Protein AF-A0A5C7LG08-F1 (afdb_monomer_lite)

Foldseek 3Di:
DADPVLVVCLVCCVVPHDPVSNVVSCLPAVLFRHKDWDQQDDPPPCSVVVLQVVCCVPFNDEQDPPVRRHTQKHWDPDQDPRITMIGGNDNVVSVVSCVVRPDDPPDDDPRVPD

Radius of gyration: 13.91 Å; chains: 1; bounding box: 32×34×35 Å

pLDDT: mean 89.03, std 9.94, range [46.66, 97.81]

Secondary structure (DSSP, 8-state):
---HHHHHHHHHHHHHS-HHHHHHHHHHHTT--EEEEEE---TTSSHHHHHHHHHHHHH-SPPBTTTTB--SEEE-S--BTTEEEEEESSHHHHHHHHHHSPPPTTS--GGG--

Structure (mmCIF, N/CA/C/O backbone):
data_AF-A0A5C7LG08-F1
#
_entry.id   AF-A0A5C7LG08-F1
#
loop_
_atom_site.group_PDB
_atom_site.id
_atom_site.type_symbol
_atom_site.label_atom_id
_atom_site.label_alt_id
_atom_site.label_comp_id
_atom_site.label_asym_id
_atom_site.label_entity_id
_atom_site.label_seq_id
_atom_site.pdbx_PDB_ins_code
_atom_site.Cartn_x
_atom_site.Cartn_y
_atom_site.Cartn_z
_atom_site.occupancy
_atom_site.B_iso_or_equiv
_atom_site.auth_seq_id
_atom_site.auth_comp_id
_atom_site.auth_asym_id
_atom_site.auth_atom_id
_atom_site.pdbx_PDB_model_num
ATOM 1 N N . MET A 1 1 ? 0.217 -1.715 14.915 1.00 76.75 1 MET A N 1
ATOM 2 C CA . MET A 1 1 ? 1.297 -2.461 14.223 1.00 76.75 1 MET A CA 1
ATOM 3 C C . MET A 1 1 ? 1.251 -2.079 12.748 1.00 76.75 1 MET A C 1
ATOM 5 O O . MET A 1 1 ? 0.164 -1.754 12.291 1.00 76.75 1 MET A O 1
ATOM 9 N N . ALA A 1 2 ? 2.394 -2.033 12.059 1.00 90.19 2 ALA A N 1
ATOM 10 C CA . ALA A 1 2 ? 2.532 -1.541 10.682 1.00 90.19 2 ALA A CA 1
ATOM 11 C C . ALA A 1 2 ? 3.562 -2.381 9.906 1.00 90.19 2 ALA A C 1
ATOM 13 O O . ALA A 1 2 ? 4.323 -3.136 10.519 1.00 90.19 2 ALA A O 1
ATOM 14 N N . SER A 1 3 ? 3.610 -2.219 8.585 1.00 94.62 3 SER A N 1
ATOM 15 C CA . SER A 1 3 ? 4.637 -2.829 7.725 1.00 94.62 3 SER A CA 1
ATOM 16 C C . SER A 1 3 ? 6.024 -2.192 7.914 1.00 94.62 3 SER A C 1
ATOM 18 O O . SER A 1 3 ? 6.145 -1.047 8.359 1.00 94.62 3 SER A O 1
ATOM 20 N N . ASP A 1 4 ? 7.086 -2.901 7.522 1.00 94.31 4 ASP A N 1
ATOM 21 C CA . ASP A 1 4 ? 8.446 -2.342 7.525 1.00 94.31 4 ASP A CA 1
ATOM 22 C C . ASP A 1 4 ? 8.639 -1.246 6.475 1.00 94.31 4 ASP A C 1
ATOM 24 O O . ASP A 1 4 ? 9.350 -0.274 6.732 1.00 94.31 4 ASP A O 1
ATOM 28 N N . LEU A 1 5 ? 7.967 -1.344 5.320 1.00 93.75 5 LEU A N 1
ATOM 29 C CA . LEU A 1 5 ? 7.968 -0.274 4.322 1.00 93.75 5 LEU A CA 1
ATOM 30 C C . LEU A 1 5 ? 7.404 1.023 4.912 1.00 93.75 5 LEU A C 1
ATOM 32 O O . LEU A 1 5 ? 8.078 2.045 4.849 1.00 93.75 5 LEU A O 1
ATOM 36 N N . TYR A 1 6 ? 6.246 0.968 5.574 1.00 94.81 6 TYR A N 1
ATOM 37 C CA . TYR A 1 6 ? 5.674 2.133 6.254 1.00 94.81 6 TYR A CA 1
ATOM 38 C C . TYR A 1 6 ? 6.660 2.754 7.253 1.00 94.81 6 TYR A C 1
ATOM 40 O O . TYR A 1 6 ? 6.917 3.956 7.210 1.00 94.81 6 TYR A O 1
ATOM 48 N N . ARG A 1 7 ? 7.277 1.937 8.122 1.00 94.94 7 ARG A N 1
ATOM 49 C CA . ARG A 1 7 ? 8.248 2.431 9.117 1.00 94.94 7 ARG A CA 1
ATOM 50 C C . ARG A 1 7 ? 9.447 3.117 8.461 1.00 94.94 7 ARG A C 1
ATOM 52 O O . ARG A 1 7 ? 9.870 4.169 8.935 1.00 94.94 7 ARG A O 1
ATOM 59 N N . ARG A 1 8 ? 9.989 2.538 7.382 1.00 92.56 8 ARG A N 1
ATOM 60 C CA . ARG A 1 8 ? 11.099 3.120 6.610 1.00 92.56 8 ARG A CA 1
ATOM 61 C C . ARG A 1 8 ? 10.701 4.449 5.976 1.00 92.56 8 ARG A C 1
ATOM 63 O O . ARG A 1 8 ? 11.450 5.410 6.108 1.00 92.56 8 ARG A O 1
ATOM 70 N N . VAL A 1 9 ? 9.516 4.525 5.366 1.00 91.38 9 VAL A N 1
ATOM 71 C CA . VAL A 1 9 ? 8.998 5.752 4.739 1.00 91.38 9 VAL A CA 1
ATOM 72 C C . VAL A 1 9 ? 8.819 6.865 5.769 1.00 91.38 9 VAL A C 1
ATOM 74 O O . VAL A 1 9 ? 9.266 7.986 5.525 1.00 91.38 9 VAL A O 1
ATOM 77 N N . MET A 1 10 ? 8.224 6.578 6.931 1.00 94.31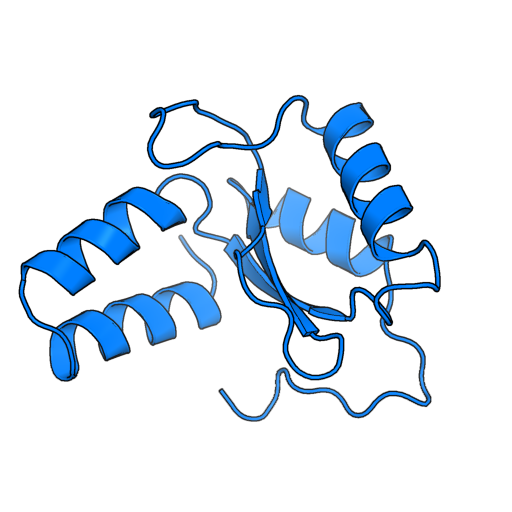 10 MET A N 1
ATOM 78 C CA . MET A 1 10 ? 8.053 7.588 7.983 1.00 94.31 10 MET A CA 1
ATOM 79 C C . MET A 1 10 ? 9.397 8.062 8.538 1.00 94.31 10 MET A C 1
ATOM 81 O O . MET A 1 10 ? 9.613 9.263 8.675 1.00 94.31 10 MET A O 1
ATOM 85 N N . ARG A 1 11 ? 10.333 7.136 8.786 1.00 93.69 11 ARG A N 1
ATOM 86 C CA . ARG A 1 11 ? 11.686 7.481 9.241 1.00 93.69 11 ARG A CA 1
ATOM 87 C C . ARG A 1 11 ? 12.422 8.350 8.222 1.00 93.69 11 ARG A C 1
ATOM 89 O O . ARG A 1 11 ? 12.957 9.386 8.592 1.00 93.69 11 ARG A O 1
ATOM 96 N N . TRP A 1 12 ? 12.406 7.964 6.948 1.00 91.38 12 TRP A N 1
ATOM 97 C CA . TRP A 1 12 ? 13.059 8.726 5.886 1.00 91.38 12 TRP A CA 1
ATOM 98 C C . TRP A 1 12 ? 12.483 10.142 5.764 1.00 91.38 12 TRP A C 1
ATOM 100 O O . TRP A 1 12 ? 13.247 11.096 5.656 1.00 91.38 12 TRP A O 1
ATOM 110 N N . ASN A 1 13 ? 11.156 10.306 5.855 1.00 91.25 13 ASN A N 1
ATOM 111 C CA . ASN A 1 13 ? 10.539 11.637 5.847 1.00 91.25 13 ASN A CA 1
ATOM 112 C C . ASN A 1 13 ? 10.935 12.468 7.076 1.00 91.25 13 ASN A C 1
ATOM 114 O O . ASN A 1 13 ? 11.212 13.651 6.917 1.00 91.25 13 ASN A O 1
ATOM 118 N N . ALA A 1 14 ? 11.029 11.859 8.261 1.00 90.50 14 ALA A N 1
ATOM 119 C CA . ALA A 1 14 ? 11.462 12.552 9.474 1.00 90.50 14 ALA A CA 1
ATOM 120 C C . ALA A 1 14 ? 12.946 12.968 9.443 1.00 90.50 14 ALA A C 1
ATOM 122 O O . ALA A 1 14 ? 13.315 13.972 10.043 1.00 90.50 14 ALA A O 1
ATOM 123 N N . GLU A 1 15 ? 13.802 12.198 8.764 1.00 92.12 15 GLU A N 1
ATOM 124 C CA . GLU A 1 15 ? 15.246 12.457 8.674 1.00 92.12 15 GLU A CA 1
ATOM 125 C C . GLU A 1 15 ? 15.626 13.398 7.519 1.00 92.12 15 GLU A C 1
ATOM 127 O O . GLU A 1 15 ? 16.579 14.165 7.646 1.00 92.12 15 GLU A O 1
ATOM 132 N N . GLN A 1 16 ? 14.927 13.311 6.381 1.00 86.19 16 GLN A N 1
ATOM 133 C CA . GLN A 1 16 ? 15.289 13.991 5.126 1.00 86.19 16 GLN A CA 1
ATOM 134 C C . GLN A 1 16 ? 14.282 15.067 4.694 1.00 86.19 16 GLN A C 1
ATOM 136 O O . GLN A 1 16 ? 14.569 15.867 3.801 1.00 86.19 16 GLN A O 1
ATOM 141 N N . GLY A 1 17 ? 13.075 15.054 5.260 1.00 80.94 17 GLY A N 1
ATOM 142 C CA . GLY A 1 17 ? 12.017 16.013 4.971 1.00 80.94 17 GLY A CA 1
ATOM 143 C C . GLY A 1 17 ? 11.987 17.177 5.957 1.00 80.94 17 GLY A C 1
ATOM 144 O O . GLY A 1 17 ? 12.661 17.185 6.982 1.00 80.94 17 GLY A O 1
ATOM 145 N N . ASP A 1 18 ? 11.167 18.171 5.635 1.00 85.81 18 ASP A N 1
ATOM 146 C CA . ASP A 1 18 ? 10.705 19.159 6.603 1.00 85.81 18 ASP A CA 1
ATOM 147 C C . ASP A 1 18 ? 9.491 18.617 7.387 1.00 85.81 18 ASP A C 1
ATOM 149 O O . ASP A 1 18 ? 8.953 17.531 7.123 1.00 85.81 18 ASP A O 1
ATOM 153 N N . GLU A 1 19 ? 9.055 19.379 8.391 1.00 89.19 19 GLU A N 1
ATOM 154 C CA . GLU A 1 19 ? 7.886 19.042 9.211 1.00 89.19 19 GLU A CA 1
ATOM 155 C C . GLU A 1 19 ? 6.615 18.877 8.357 1.00 89.19 19 GLU A C 1
ATOM 157 O O . GLU A 1 19 ? 5.769 18.022 8.644 1.00 89.19 19 GLU A O 1
ATOM 162 N N . GLU A 1 20 ? 6.502 19.639 7.266 1.00 89.31 20 GLU A N 1
ATOM 163 C CA . GLU A 1 20 ? 5.371 19.580 6.342 1.00 89.31 20 GLU A CA 1
ATOM 164 C C . GLU A 1 20 ? 5.322 18.240 5.595 1.00 89.31 20 GLU A C 1
ATOM 166 O O . GLU A 1 20 ? 4.270 17.597 5.563 1.00 89.31 20 GLU A O 1
ATOM 171 N N . ARG A 1 21 ? 6.452 17.758 5.067 1.00 86.38 21 ARG A N 1
ATOM 172 C CA . ARG A 1 21 ? 6.553 16.442 4.413 1.00 86.38 21 ARG A CA 1
ATOM 173 C C . ARG A 1 21 ? 6.270 15.294 5.365 1.00 86.38 21 ARG A C 1
ATOM 175 O O . ARG A 1 21 ? 5.537 14.377 5.000 1.00 86.38 21 ARG A O 1
ATOM 182 N N . THR A 1 22 ? 6.799 15.352 6.585 1.00 89.69 22 THR A N 1
ATOM 183 C CA . THR A 1 22 ? 6.535 14.326 7.606 1.00 89.69 22 THR A CA 1
ATOM 184 C C . THR A 1 22 ? 5.049 14.285 7.957 1.00 89.69 22 THR A C 1
ATOM 186 O O . THR A 1 22 ? 4.430 13.220 7.961 1.00 89.69 22 THR A O 1
ATOM 189 N N . THR A 1 23 ? 4.441 15.455 8.155 1.00 91.06 23 THR A N 1
ATOM 190 C CA . THR A 1 23 ? 3.001 15.583 8.406 1.00 91.06 23 THR A CA 1
ATOM 191 C C . THR A 1 23 ? 2.175 15.060 7.233 1.00 91.06 23 THR A C 1
ATOM 193 O O . THR A 1 23 ? 1.176 14.367 7.434 1.00 91.06 23 THR A O 1
ATOM 196 N N . LEU A 1 24 ? 2.577 15.369 6.000 1.00 88.88 24 LEU A N 1
ATOM 197 C CA . LEU A 1 24 ? 1.908 14.886 4.799 1.00 88.88 24 LEU A CA 1
ATOM 198 C C . LEU A 1 24 ? 1.999 13.360 4.682 1.00 88.88 24 LEU A C 1
ATOM 200 O O . LEU A 1 24 ? 0.991 12.724 4.389 1.00 88.88 24 LEU A O 1
ATOM 204 N N . ALA A 1 25 ? 3.166 12.769 4.947 1.00 90.00 25 ALA A N 1
ATOM 205 C CA . ALA A 1 25 ? 3.357 11.322 4.903 1.00 90.00 25 ALA A CA 1
ATOM 206 C C . ALA A 1 25 ? 2.424 10.599 5.887 1.00 90.00 25 ALA A C 1
ATOM 208 O O . ALA A 1 25 ? 1.749 9.648 5.489 1.00 90.00 25 ALA A O 1
ATOM 209 N N . HIS A 1 26 ? 2.311 11.105 7.119 1.00 92.06 26 HIS A N 1
ATOM 210 C CA . HIS A 1 26 ? 1.371 10.587 8.114 1.00 92.06 26 HIS A CA 1
ATOM 211 C C . HIS A 1 26 ? -0.089 10.735 7.670 1.00 92.06 26 HIS A C 1
ATOM 213 O O . HIS A 1 26 ? -0.856 9.775 7.685 1.00 92.06 26 HIS A O 1
ATOM 219 N N . ARG A 1 27 ? -0.479 11.914 7.172 1.00 89.31 27 ARG A N 1
ATOM 220 C CA . ARG A 1 27 ? -1.843 12.142 6.662 1.00 89.31 27 ARG A CA 1
ATOM 221 C C . ARG A 1 27 ? -2.220 11.203 5.521 1.00 89.31 27 ARG A C 1
ATOM 223 O O . ARG A 1 27 ? -3.378 10.811 5.422 1.00 89.31 27 ARG A O 1
ATOM 230 N N . VAL A 1 28 ? -1.261 10.866 4.663 1.00 89.44 28 VAL A N 1
ATOM 231 C CA . VAL A 1 28 ? -1.482 9.944 3.550 1.00 89.44 28 VAL A CA 1
ATOM 232 C C . VAL A 1 28 ? -1.567 8.504 4.052 1.00 89.44 28 VAL A C 1
ATOM 234 O O . VAL A 1 28 ? -2.490 7.799 3.667 1.00 89.44 28 VAL A O 1
ATOM 237 N N . TRP A 1 29 ? -0.631 8.036 4.881 1.00 92.50 29 TRP A N 1
ATOM 238 C CA . TRP A 1 29 ? -0.437 6.595 5.101 1.00 92.50 29 TRP A CA 1
ATOM 239 C C . TRP A 1 29 ? -0.918 6.053 6.452 1.00 92.50 29 TRP A C 1
ATOM 241 O O . TRP A 1 29 ? -1.064 4.838 6.572 1.00 92.50 29 TRP A O 1
ATOM 251 N N . ASP A 1 30 ? -1.224 6.887 7.451 1.00 93.12 30 ASP A N 1
ATOM 252 C CA . ASP A 1 30 ? -1.617 6.410 8.793 1.00 93.12 30 ASP A CA 1
ATOM 253 C C . ASP A 1 30 ? -2.908 5.578 8.778 1.00 93.12 30 ASP A C 1
ATOM 255 O O . ASP A 1 30 ? -3.077 4.669 9.592 1.00 93.12 30 ASP A O 1
ATOM 259 N N . GLY A 1 31 ? -3.815 5.858 7.836 1.00 92.25 31 GLY A N 1
ATOM 260 C CA . GLY A 1 31 ? -5.038 5.073 7.646 1.00 92.25 31 GLY A CA 1
ATOM 261 C C . GLY A 1 31 ? -4.796 3.695 7.020 1.00 92.25 31 GLY A C 1
ATOM 262 O O . GLY A 1 31 ? -5.640 2.811 7.139 1.00 92.25 31 GLY A O 1
ATOM 263 N N . THR A 1 32 ? -3.649 3.497 6.365 1.00 94.94 32 THR A N 1
ATOM 264 C CA . THR A 1 32 ? -3.304 2.274 5.627 1.00 94.94 32 THR A CA 1
ATOM 265 C C . THR A 1 32 ? -1.834 1.856 5.838 1.00 94.94 32 THR A C 1
ATOM 267 O O . THR A 1 32 ? -1.059 1.731 4.885 1.00 94.94 32 THR A O 1
ATOM 270 N N . PRO A 1 33 ? -1.411 1.607 7.095 1.00 96.00 33 PRO A N 1
ATOM 271 C CA . PRO A 1 33 ? 0.003 1.461 7.455 1.00 96.00 33 PRO A CA 1
ATOM 272 C C . PRO A 1 33 ? 0.618 0.106 7.051 1.00 96.00 33 PRO A C 1
ATOM 274 O O . PRO A 1 33 ? 1.822 -0.138 7.224 1.00 96.00 33 PRO A O 1
ATOM 277 N N . TRP A 1 34 ? -0.191 -0.816 6.529 1.00 97.19 34 TRP A N 1
ATOM 278 C CA . TRP A 1 34 ? 0.282 -2.066 5.939 1.00 97.19 34 TRP A CA 1
ATOM 279 C C . TRP A 1 34 ? 0.598 -1.831 4.470 1.00 97.19 34 TRP A C 1
ATOM 281 O O . TRP A 1 34 ? -0.226 -2.075 3.594 1.00 97.19 34 TRP A O 1
ATOM 291 N N . MET A 1 35 ? 1.787 -1.275 4.245 1.00 95.88 35 MET A N 1
ATOM 292 C CA . MET A 1 35 ? 2.297 -0.878 2.946 1.00 95.88 35 MET A CA 1
ATOM 293 C C . MET A 1 35 ? 3.153 -1.975 2.319 1.00 95.88 35 MET A C 1
ATOM 295 O O . MET A 1 35 ? 3.979 -2.602 2.985 1.00 95.88 35 MET A O 1
ATOM 299 N N . VAL A 1 36 ? 3.023 -2.122 1.007 1.00 95.06 36 VAL A N 1
ATOM 300 C CA . VAL A 1 36 ? 3.841 -2.997 0.170 1.00 95.06 36 VAL A CA 1
ATOM 301 C C . VAL A 1 36 ? 4.236 -2.260 -1.107 1.00 95.06 36 VAL A C 1
ATOM 303 O O . VAL A 1 36 ? 3.443 -1.484 -1.635 1.00 95.06 36 VAL A O 1
ATOM 306 N N . ASN A 1 37 ? 5.454 -2.486 -1.604 1.00 94.38 37 ASN A N 1
ATOM 307 C CA . ASN A 1 37 ? 5.826 -2.091 -2.958 1.00 94.38 37 ASN A CA 1
ATOM 308 C C . ASN A 1 37 ? 5.512 -3.273 -3.876 1.00 94.38 37 ASN A C 1
ATOM 310 O O . ASN A 1 37 ? 6.106 -4.343 -3.740 1.00 94.38 37 ASN A O 1
ATOM 314 N N . TRP A 1 38 ? 4.526 -3.129 -4.755 1.00 94.62 38 TRP A N 1
ATOM 315 C CA . TRP A 1 38 ? 3.973 -4.264 -5.486 1.00 94.62 38 TRP A CA 1
ATOM 316 C C . TRP A 1 38 ? 3.960 -4.049 -6.986 1.00 94.62 38 TRP A C 1
ATOM 318 O O . TRP A 1 38 ? 3.772 -2.931 -7.468 1.00 94.62 38 TRP A O 1
ATOM 328 N N . TYR A 1 39 ? 4.151 -5.143 -7.720 1.00 93.81 39 TYR A N 1
ATOM 329 C CA . TYR A 1 39 ? 4.150 -5.110 -9.169 1.00 93.81 39 TYR A CA 1
ATOM 330 C C . TYR A 1 39 ? 2.719 -4.998 -9.702 1.00 93.81 39 TYR A C 1
ATOM 332 O O . TYR A 1 39 ? 1.883 -5.897 -9.558 1.00 93.81 39 TYR A O 1
ATOM 340 N N . THR A 1 40 ? 2.459 -3.865 -10.338 1.00 91.50 40 THR A N 1
ATOM 341 C CA . THR A 1 40 ? 1.159 -3.464 -10.888 1.00 91.50 40 THR A CA 1
ATOM 342 C C . THR A 1 40 ? 1.090 -3.574 -12.406 1.00 91.50 40 THR A C 1
ATOM 344 O O . THR A 1 40 ? 0.006 -3.413 -12.967 1.00 91.50 40 THR A O 1
ATOM 347 N N . GLY A 1 41 ? 2.210 -3.907 -13.054 1.00 87.94 41 GLY A N 1
ATOM 348 C CA 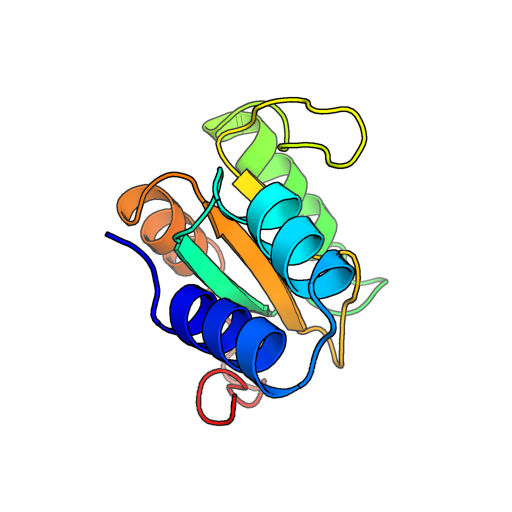. GLY A 1 41 ? 2.287 -4.032 -14.504 1.00 87.94 41 GLY A CA 1
ATOM 349 C C . GLY A 1 41 ? 2.741 -2.758 -15.214 1.00 87.94 41 GLY A C 1
ATOM 350 O O . GLY A 1 41 ? 3.146 -1.769 -14.602 1.00 87.94 41 GLY A O 1
ATOM 351 N N . GLY A 1 42 ? 2.709 -2.794 -16.541 1.00 78.56 42 GLY A N 1
ATOM 352 C CA . GLY A 1 42 ? 2.891 -1.630 -17.399 1.00 78.56 42 GLY A CA 1
ATOM 353 C C . GLY A 1 42 ? 1.585 -0.860 -17.603 1.00 78.56 42 GLY A C 1
ATOM 354 O O . GLY A 1 42 ? 0.493 -1.405 -17.501 1.00 78.56 42 GLY A O 1
ATOM 355 N N . VAL A 1 43 ? 1.690 0.413 -17.995 1.00 65.81 43 VAL A N 1
ATOM 356 C CA . VAL A 1 43 ? 0.547 1.340 -18.172 1.00 65.81 43 VAL A CA 1
ATOM 357 C C . VAL A 1 43 ? -0.580 0.788 -19.071 1.00 65.81 43 VAL A C 1
ATOM 359 O O . VAL A 1 43 ? -1.727 1.207 -18.940 1.00 65.81 43 VAL A O 1
ATOM 362 N N . ASN A 1 44 ? -0.282 -0.166 -19.960 1.00 71.25 44 ASN A N 1
ATOM 363 C CA . ASN A 1 44 ? -1.214 -0.671 -20.971 1.00 71.25 44 ASN A CA 1
ATOM 364 C C . ASN A 1 44 ? -1.621 -2.146 -20.804 1.00 71.25 44 ASN A C 1
ATOM 366 O O . ASN A 1 44 ? -2.308 -2.661 -21.683 1.00 71.25 44 ASN A O 1
ATOM 370 N N . ASP A 1 45 ? -1.213 -2.841 -19.737 1.00 82.50 45 ASP A N 1
ATOM 371 C CA . ASP A 1 45 ? -1.496 -4.282 -19.597 1.00 82.50 45 ASP A CA 1
ATOM 372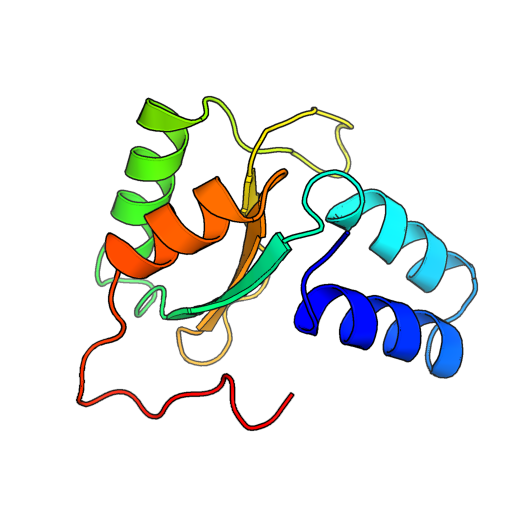 C C . ASP A 1 45 ? -2.810 -4.609 -18.867 1.00 82.50 45 ASP A C 1
ATOM 374 O O . ASP A 1 45 ? -3.240 -5.758 -18.860 1.00 82.50 45 ASP A O 1
ATOM 378 N N . GLY A 1 46 ? -3.473 -3.602 -18.288 1.00 87.44 46 GLY A N 1
ATOM 379 C CA . GLY A 1 46 ? -4.750 -3.755 -17.585 1.00 87.44 46 GLY A CA 1
ATOM 380 C C . GLY A 1 46 ? -4.635 -4.287 -16.154 1.00 87.44 46 GLY A C 1
ATOM 381 O O . GLY A 1 46 ? -5.567 -4.090 -15.379 1.00 87.44 46 GLY A O 1
ATOM 382 N N . ARG A 1 47 ? -3.484 -4.831 -15.740 1.00 92.69 47 ARG A N 1
ATOM 383 C CA . ARG A 1 47 ? -3.304 -5.459 -14.422 1.00 92.69 47 ARG A CA 1
ATOM 384 C C . ARG A 1 47 ? -3.609 -4.492 -13.281 1.00 92.69 47 ARG A C 1
ATOM 386 O O . ARG A 1 47 ? -4.333 -4.835 -12.352 1.00 92.69 47 ARG A O 1
ATOM 393 N N . THR A 1 48 ? -3.118 -3.255 -13.376 1.00 91.81 48 THR A N 1
ATOM 394 C CA . THR A 1 48 ? -3.406 -2.212 -12.377 1.00 91.81 48 THR A CA 1
ATOM 395 C C . THR A 1 48 ? -4.909 -1.953 -12.233 1.00 91.81 48 THR A C 1
ATOM 397 O O . THR A 1 48 ? -5.392 -1.751 -11.119 1.00 91.81 48 THR A O 1
ATOM 400 N N . ARG A 1 49 ? -5.661 -1.954 -13.343 1.00 92.25 49 ARG A N 1
ATOM 401 C CA . ARG A 1 49 ? -7.115 -1.742 -13.321 1.00 92.25 49 ARG A CA 1
ATOM 402 C C . ARG A 1 49 ? -7.807 -2.891 -12.599 1.00 92.25 49 ARG A C 1
ATOM 404 O O . ARG A 1 49 ? -8.606 -2.626 -11.708 1.00 92.25 49 ARG A O 1
ATOM 411 N N . ASP A 1 50 ? -7.450 -4.125 -12.931 1.00 95.56 50 ASP A N 1
ATOM 412 C CA . ASP A 1 50 ? -8.071 -5.311 -12.341 1.00 95.56 50 ASP A CA 1
ATOM 413 C C . ASP A 1 50 ? -7.776 -5.397 -10.833 1.00 95.56 50 ASP A C 1
ATOM 415 O O . ASP A 1 50 ? -8.643 -5.746 -10.035 1.00 95.56 50 ASP A O 1
ATOM 419 N N . MET A 1 51 ? -6.575 -4.986 -10.411 1.00 95.62 51 MET A N 1
ATOM 420 C CA . MET A 1 51 ? -6.206 -4.869 -8.995 1.00 95.62 51 MET A CA 1
ATOM 421 C C . MET A 1 51 ? -7.049 -3.821 -8.254 1.00 95.62 51 MET A C 1
ATOM 423 O O . MET A 1 51 ? -7.475 -4.056 -7.123 1.00 95.62 51 MET A O 1
ATOM 427 N N . ILE A 1 52 ? -7.295 -2.664 -8.880 1.00 94.69 52 ILE A N 1
ATOM 428 C CA . ILE A 1 52 ? -8.149 -1.600 -8.329 1.00 94.69 52 ILE A CA 1
ATOM 429 C C . ILE A 1 52 ? -9.588 -2.099 -8.173 1.00 94.69 52 ILE A C 1
ATOM 431 O O . ILE A 1 52 ? -10.177 -1.919 -7.107 1.00 94.69 52 ILE A O 1
ATOM 435 N N . GLU A 1 53 ? -10.139 -2.732 -9.208 1.00 96.88 53 GLU A N 1
ATOM 436 C CA . GLU A 1 53 ? -11.498 -3.282 -9.197 1.00 96.88 53 GLU A CA 1
ATOM 437 C C . GLU A 1 53 ? -11.645 -4.367 -8.124 1.00 96.88 53 GLU A C 1
ATOM 439 O O . GLU A 1 53 ? -12.554 -4.313 -7.299 1.00 96.88 53 GLU A O 1
ATOM 444 N N . TRP A 1 54 ? -10.670 -5.270 -8.025 1.00 97.62 54 TRP A N 1
ATOM 445 C CA . TRP A 1 54 ? -10.641 -6.317 -7.007 1.00 97.62 54 TRP A CA 1
ATOM 446 C C . TRP A 1 54 ? -10.650 -5.763 -5.577 1.00 97.62 54 TRP A C 1
ATOM 448 O O . TRP A 1 54 ? -11.359 -6.291 -4.712 1.00 97.62 54 TRP A O 1
ATOM 458 N N . CYS A 1 55 ? -9.878 -4.701 -5.315 1.00 97.25 55 CYS A N 1
ATOM 459 C CA . CYS A 1 55 ? -9.869 -4.034 -4.014 1.00 97.25 55 CYS A CA 1
ATOM 460 C C . CYS A 1 55 ? -11.185 -3.297 -3.750 1.00 97.25 55 CYS A C 1
ATOM 462 O O . CYS A 1 55 ? -11.690 -3.343 -2.628 1.00 97.25 55 CYS A O 1
ATOM 464 N N . PHE A 1 56 ? -11.759 -2.662 -4.774 1.00 96.44 56 PHE A N 1
ATOM 465 C CA . PHE A 1 56 ? -13.051 -1.992 -4.675 1.00 96.44 56 PHE A CA 1
ATOM 466 C C . PHE A 1 56 ? -14.168 -2.963 -4.279 1.00 96.44 56 PHE A C 1
ATOM 468 O O . PHE A 1 56 ? -14.906 -2.705 -3.329 1.00 96.44 56 PHE A O 1
ATOM 475 N N . GLU A 1 57 ? -14.253 -4.114 -4.943 1.00 97.38 57 GLU A N 1
ATOM 476 C CA . GLU A 1 57 ? -15.275 -5.129 -4.671 1.00 97.38 57 GLU A CA 1
ATOM 477 C C . GLU A 1 57 ? -15.186 -5.714 -3.254 1.00 97.38 57 GLU A C 1
ATOM 479 O O . GLU A 1 57 ? -16.206 -6.051 -2.653 1.00 97.38 57 GLU A O 1
ATOM 484 N N . ARG A 1 58 ? -13.972 -5.852 -2.708 1.00 96.75 58 ARG A N 1
ATOM 485 C CA . ARG A 1 58 ? -13.738 -6.528 -1.419 1.00 96.75 58 ARG A CA 1
ATOM 486 C C . ARG A 1 58 ? -13.731 -5.594 -0.229 1.00 96.75 58 ARG A C 1
ATOM 488 O O . ARG A 1 58 ? -14.202 -5.953 0.847 1.00 96.75 58 ARG A O 1
ATOM 495 N N . TYR A 1 59 ? -13.138 -4.423 -0.402 1.00 95.94 59 TYR A N 1
ATOM 496 C CA . TYR A 1 59 ? -12.823 -3.514 0.695 1.00 95.94 59 TYR A CA 1
ATOM 497 C C . TYR A 1 59 ? -13.557 -2.181 0.573 1.00 95.94 59 TYR A C 1
ATOM 499 O O . TYR A 1 59 ? -13.418 -1.326 1.450 1.00 95.94 59 TYR A O 1
ATOM 507 N N . GLY A 1 60 ? -14.353 -2.017 -0.484 1.00 94.94 60 GLY A N 1
ATOM 508 C CA . GLY A 1 60 ? -15.053 -0.787 -0.788 1.00 94.94 60 GLY A CA 1
ATOM 509 C C . GLY A 1 60 ? -14.112 0.266 -1.349 1.00 94.94 60 GLY A C 1
ATOM 510 O O . GLY A 1 60 ? -13.081 -0.014 -1.959 1.00 94.94 60 GLY A O 1
ATOM 511 N N . GLU A 1 61 ? -14.492 1.517 -1.159 1.00 92.75 61 GLU A N 1
ATOM 512 C CA . GLU A 1 61 ? -13.844 2.618 -1.850 1.00 92.75 61 GLU A CA 1
ATOM 513 C C . GLU A 1 61 ? -12.428 2.880 -1.333 1.00 92.75 61 GLU A C 1
ATOM 515 O O . GLU A 1 61 ? -12.121 2.716 -0.148 1.00 92.75 61 GLU A O 1
ATOM 520 N N . GLN A 1 62 ? -11.561 3.299 -2.253 1.00 92.88 62 GLN A N 1
ATOM 521 C CA . GLN A 1 62 ? -10.197 3.680 -1.933 1.00 92.88 62 GLN A CA 1
ATOM 522 C C . GLN A 1 62 ? -10.179 4.850 -0.941 1.00 92.88 62 GLN A C 1
ATOM 524 O O . GLN A 1 62 ? -10.977 5.787 -1.062 1.00 92.88 62 GLN A O 1
ATOM 529 N N . ALA A 1 63 ? -9.231 4.837 -0.002 1.00 90.44 63 ALA A N 1
ATOM 530 C CA . ALA A 1 63 ? -8.928 6.031 0.768 1.00 90.44 63 ALA A CA 1
ATOM 531 C C . ALA A 1 63 ? -8.404 7.112 -0.187 1.00 90.44 63 ALA A C 1
ATOM 533 O O . ALA A 1 63 ? -7.553 6.851 -1.038 1.00 90.44 63 ALA A O 1
ATOM 534 N N . TRP A 1 64 ? -8.930 8.329 -0.065 1.00 78.00 64 TRP A N 1
ATOM 535 C CA . TRP A 1 64 ? -8.564 9.422 -0.960 1.00 78.00 64 TRP A CA 1
ATOM 536 C C . TRP A 1 64 ? -8.029 10.610 -0.173 1.00 78.00 64 TRP A C 1
ATOM 538 O O . TRP A 1 64 ? -8.773 11.371 0.454 1.00 78.00 64 TRP A O 1
ATOM 548 N N . TRP A 1 65 ? -6.712 10.783 -0.253 1.00 68.31 65 TRP A N 1
ATOM 549 C CA . TRP A 1 65 ? -6.020 12.004 0.140 1.00 68.31 65 TRP A CA 1
ATOM 550 C C . TRP A 1 65 ? -5.858 12.929 -1.083 1.00 68.31 65 TRP A C 1
ATOM 552 O O . TRP A 1 65 ? -5.544 12.420 -2.162 1.00 68.31 65 TRP A O 1
ATOM 562 N N . PRO A 1 66 ? -6.055 14.265 -0.984 1.00 64.56 66 PRO A N 1
ATOM 563 C CA . PRO A 1 66 ? -6.272 15.099 0.209 1.00 64.56 66 PRO A CA 1
ATOM 564 C C . PRO A 1 66 ? -7.734 15.325 0.618 1.00 64.56 66 PRO A C 1
ATOM 566 O O . PRO A 1 66 ? -7.990 16.045 1.578 1.00 64.56 66 PRO A O 1
ATOM 569 N N . ALA A 1 67 ? -8.699 14.711 -0.071 1.00 64.19 67 ALA A N 1
ATOM 570 C CA . ALA A 1 67 ? -10.126 14.897 0.208 1.00 64.19 67 ALA A CA 1
ATOM 571 C C . ALA A 1 67 ? -10.587 14.309 1.563 1.00 64.19 67 ALA A C 1
ATOM 573 O O . ALA A 1 67 ? -11.748 14.465 1.934 1.00 64.19 67 ALA A O 1
ATOM 574 N N . GLY A 1 68 ? -9.691 13.648 2.309 1.00 68.56 68 GLY A N 1
ATOM 575 C CA . GLY A 1 68 ? -9.939 13.153 3.665 1.00 68.56 68 GLY A CA 1
ATOM 576 C C . GLY A 1 68 ? -10.893 11.964 3.712 1.00 68.56 68 GLY A C 1
ATOM 577 O O . GLY A 1 68 ? -11.515 11.713 4.743 1.00 68.56 68 GLY A O 1
ATOM 578 N N . ARG A 1 69 ? -11.046 11.242 2.599 1.00 80.44 69 ARG A N 1
ATOM 579 C CA . ARG A 1 69 ? -11.979 10.128 2.542 1.00 80.44 69 ARG A CA 1
ATOM 580 C C . ARG A 1 69 ? -11.360 8.881 3.180 1.00 80.44 69 ARG A C 1
ATOM 582 O O . ARG A 1 69 ? -10.344 8.412 2.661 1.00 80.44 69 ARG A O 1
ATOM 589 N N . PRO A 1 70 ? -11.962 8.316 4.244 1.00 83.25 70 PRO A N 1
ATOM 590 C CA . PRO A 1 70 ? -11.481 7.071 4.823 1.00 83.25 70 PRO A CA 1
ATOM 591 C C . PRO A 1 70 ? -11.727 5.911 3.855 1.00 83.25 70 PRO A C 1
ATOM 593 O O . PRO A 1 70 ? -12.756 5.860 3.181 1.00 83.25 70 PRO A O 1
ATOM 596 N N . GLY A 1 71 ? -10.795 4.966 3.821 1.00 90.38 71 GLY A N 1
ATOM 597 C CA . GLY A 1 71 ? -10.905 3.734 3.052 1.00 90.38 71 GLY A CA 1
ATOM 598 C C . GLY A 1 71 ? -9.975 2.673 3.624 1.00 90.38 71 GLY A C 1
ATOM 599 O O . GLY A 1 71 ? -8.996 2.988 4.298 1.00 90.38 71 GLY A O 1
ATOM 600 N N . ALA A 1 72 ? -10.301 1.409 3.376 1.00 94.81 72 ALA A N 1
ATOM 601 C CA . ALA A 1 72 ? -9.539 0.273 3.894 1.00 94.81 72 ALA A CA 1
ATOM 602 C C . ALA A 1 72 ? -8.239 0.000 3.117 1.00 94.81 72 ALA A C 1
ATOM 604 O O . ALA A 1 72 ? -7.432 -0.834 3.534 1.00 94.81 72 ALA A O 1
ATOM 605 N N . TRP A 1 73 ? -8.057 0.666 1.976 1.00 96.12 73 TRP A N 1
ATOM 606 C CA . TRP A 1 73 ? -6.914 0.492 1.091 1.00 96.12 73 TRP A CA 1
ATOM 607 C C . TRP A 1 73 ? -6.627 1.765 0.293 1.00 96.12 73 TRP A C 1
ATOM 609 O O . TRP A 1 73 ? -7.524 2.580 0.068 1.00 96.12 73 TRP A O 1
ATOM 619 N N . GLN A 1 74 ? -5.385 1.926 -0.164 1.00 94.19 74 GLN A N 1
ATOM 620 C CA . GLN A 1 74 ? -4.996 2.995 -1.084 1.00 94.19 74 GLN A CA 1
ATOM 621 C C . GLN A 1 74 ? -3.782 2.629 -1.936 1.00 94.19 74 GLN A C 1
ATOM 623 O O . GLN A 1 74 ? -3.066 1.674 -1.638 1.00 94.19 74 GLN A O 1
ATOM 628 N N . ARG A 1 75 ? -3.536 3.430 -2.975 1.00 92.69 75 ARG A N 1
ATOM 629 C CA . ARG A 1 75 ? -2.355 3.347 -3.842 1.00 92.69 75 ARG A CA 1
ATOM 630 C C . ARG A 1 75 ? -1.511 4.614 -3.732 1.00 92.69 75 ARG A C 1
ATOM 632 O O . ARG A 1 75 ? -2.036 5.694 -3.464 1.00 92.69 75 ARG A O 1
ATOM 639 N N . GLY A 1 76 ? -0.218 4.485 -3.993 1.00 88.88 76 GLY A N 1
ATOM 640 C CA . GLY A 1 76 ? 0.665 5.612 -4.253 1.00 88.88 76 GLY A CA 1
ATOM 641 C C . GLY A 1 76 ? 0.315 6.299 -5.575 1.00 88.88 76 GLY A C 1
ATOM 642 O O . GLY A 1 76 ? -0.333 5.727 -6.444 1.00 88.88 76 GLY A O 1
ATOM 643 N N . SER A 1 77 ? 0.745 7.547 -5.740 1.00 82.06 77 SER A N 1
ATOM 644 C CA . SER A 1 77 ? 0.516 8.316 -6.971 1.00 82.06 77 SER A CA 1
ATOM 645 C C . SER A 1 77 ? 1.565 8.072 -8.062 1.00 82.06 77 SER A C 1
ATOM 647 O O . SER A 1 77 ? 1.410 8.581 -9.171 1.00 82.06 77 SER A O 1
ATOM 649 N N . ALA A 1 78 ? 2.635 7.332 -7.757 1.00 85.69 78 ALA A N 1
ATOM 650 C CA . ALA A 1 78 ? 3.758 7.103 -8.654 1.00 85.69 78 ALA A CA 1
ATOM 651 C C . ALA A 1 78 ? 3.989 5.606 -8.878 1.00 85.69 78 ALA A C 1
ATOM 653 O O . ALA A 1 78 ? 4.225 4.857 -7.931 1.00 85.69 78 ALA A O 1
ATOM 654 N N . THR A 1 79 ? 3.992 5.210 -10.150 1.00 88.75 79 THR A N 1
ATOM 655 C CA . THR A 1 79 ? 4.426 3.887 -10.599 1.00 88.75 79 THR A CA 1
ATOM 656 C C . THR A 1 79 ? 5.832 4.004 -11.188 1.00 88.75 79 THR A C 1
ATOM 658 O O . THR A 1 79 ? 6.043 4.739 -12.154 1.00 88.75 79 THR A O 1
ATOM 661 N N . ILE A 1 80 ? 6.804 3.291 -10.619 1.00 87.44 80 ILE A N 1
ATOM 662 C CA . ILE A 1 80 ? 8.211 3.306 -11.038 1.00 87.44 80 ILE A CA 1
ATOM 663 C C . ILE A 1 80 ? 8.564 1.905 -11.540 1.00 87.44 80 ILE A C 1
ATOM 665 O O . ILE A 1 80 ? 8.516 0.944 -10.785 1.00 87.44 80 ILE A O 1
ATOM 669 N N . PHE A 1 81 ? 8.875 1.767 -12.833 1.00 88.31 81 PHE A N 1
ATOM 670 C CA . PHE A 1 81 ? 9.171 0.470 -13.475 1.00 88.31 81 PHE A CA 1
ATOM 671 C C . PHE A 1 81 ? 8.105 -0.621 -13.238 1.00 88.31 81 PHE A C 1
ATOM 673 O O . PHE A 1 81 ? 8.422 -1.800 -13.111 1.00 88.31 81 PHE A O 1
ATOM 680 N N . GLY A 1 82 ? 6.831 -0.225 -13.176 1.00 89.69 82 GLY A N 1
ATOM 681 C CA . GLY A 1 82 ? 5.701 -1.126 -12.921 1.00 89.69 82 GLY A CA 1
ATOM 682 C C . GLY A 1 82 ? 5.477 -1.475 -11.448 1.00 89.69 82 GLY A C 1
ATOM 683 O O . GLY A 1 82 ? 4.562 -2.232 -11.132 1.00 89.69 82 GLY A O 1
ATOM 684 N N . TRP A 1 83 ? 6.266 -0.901 -10.542 1.00 92.25 83 TRP A N 1
ATOM 685 C CA . TRP A 1 83 ? 6.112 -1.046 -9.101 1.00 92.25 83 TRP A CA 1
ATOM 686 C C . TRP A 1 83 ? 5.452 0.180 -8.500 1.00 92.25 83 TRP A C 1
ATOM 688 O O . TRP A 1 83 ? 5.716 1.315 -8.900 1.00 92.25 83 TRP A O 1
ATOM 698 N N . GLU A 1 84 ? 4.583 -0.051 -7.532 1.00 93.19 84 GLU A N 1
ATOM 699 C CA . GLU A 1 84 ? 3.865 1.009 -6.852 1.00 93.19 84 GLU A CA 1
ATOM 700 C C . GLU A 1 84 ? 3.57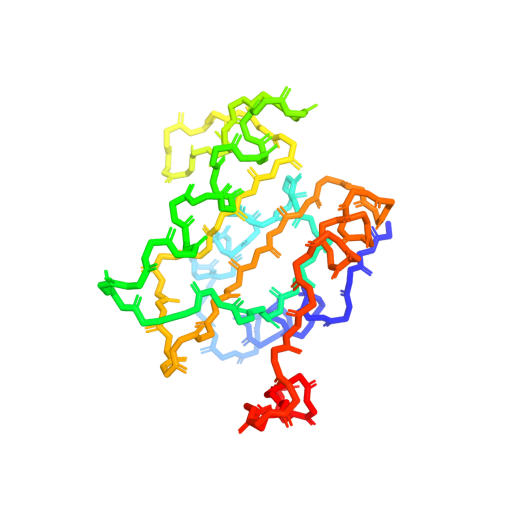9 0.627 -5.408 1.00 93.19 84 GLU A C 1
ATOM 702 O O . GLU A 1 84 ? 3.416 -0.545 -5.067 1.00 93.19 84 GLU A O 1
ATOM 707 N N . TRP A 1 85 ? 3.472 1.635 -4.549 1.00 94.25 85 TRP A N 1
ATOM 708 C CA . TRP A 1 85 ? 3.060 1.421 -3.173 1.00 94.25 85 TRP A CA 1
ATOM 709 C C . TRP A 1 85 ? 1.561 1.188 -3.055 1.00 94.25 85 TRP A C 1
ATOM 711 O O . TRP A 1 85 ? 0.753 1.963 -3.559 1.00 94.25 85 TRP A O 1
ATOM 721 N N . TRP A 1 86 ? 1.200 0.160 -2.305 1.00 95.38 86 TRP A N 1
ATOM 722 C CA . TRP A 1 86 ? -0.170 -0.146 -1.920 1.00 95.38 86 TRP A CA 1
ATOM 723 C C . TRP A 1 86 ? -0.244 -0.232 -0.408 1.00 95.38 86 TRP A C 1
ATOM 725 O O . TRP A 1 86 ? 0.631 -0.831 0.209 1.00 95.38 86 TRP A O 1
ATOM 735 N N . GLY A 1 87 ? -1.263 0.381 0.184 1.00 96.12 87 GLY A N 1
ATOM 736 C CA . GLY A 1 87 ? -1.487 0.396 1.625 1.00 96.12 87 GLY A CA 1
ATOM 737 C C . GLY A 1 87 ? -2.818 -0.240 1.985 1.00 96.12 87 GLY A C 1
ATOM 738 O O . GLY A 1 87 ? -3.798 -0.075 1.259 1.00 96.12 87 GLY A O 1
ATOM 739 N N . PHE A 1 88 ? -2.861 -0.900 3.142 1.00 97.00 88 PHE A N 1
ATOM 740 C CA . PHE A 1 88 ? -4.063 -1.495 3.723 1.00 97.00 88 PHE A CA 1
ATOM 741 C C . PHE A 1 88 ? -4.194 -1.152 5.209 1.00 97.00 88 PHE A C 1
ATOM 743 O O . PHE A 1 88 ? -3.200 -0.933 5.906 1.00 97.00 88 PHE A O 1
ATOM 750 N N . ASP A 1 89 ? -5.428 -1.119 5.711 1.00 96.19 89 ASP A N 1
ATOM 751 C CA . ASP A 1 89 ? -5.722 -0.862 7.130 1.00 96.19 89 ASP A CA 1
ATOM 752 C C . ASP A 1 89 ? -5.254 -1.995 8.064 1.00 96.19 89 ASP A C 1
ATOM 754 O O . ASP A 1 89 ? -4.960 -1.780 9.242 1.00 96.19 89 ASP A O 1
ATOM 758 N N . THR A 1 90 ? -5.125 -3.210 7.532 1.00 97.12 90 THR A N 1
ATOM 759 C CA . THR A 1 90 ? -4.808 -4.431 8.275 1.00 97.12 90 THR A CA 1
ATOM 760 C C . THR A 1 90 ? -3.807 -5.301 7.522 1.00 97.12 90 THR A C 1
ATOM 762 O O . THR A 1 90 ? -3.797 -5.368 6.292 1.00 97.12 90 THR A O 1
ATOM 765 N N . GLU A 1 91 ? -2.980 -6.027 8.278 1.00 97.44 91 GLU A N 1
ATOM 766 C CA . GLU A 1 91 ? -1.985 -6.948 7.719 1.00 97.44 91 GLU A CA 1
ATOM 767 C C . GLU A 1 91 ? -2.635 -8.074 6.911 1.00 97.44 91 GLU A C 1
ATOM 769 O O . GLU A 1 91 ? -2.110 -8.480 5.878 1.00 97.44 91 GLU A O 1
ATOM 774 N N . ALA A 1 92 ? -3.790 -8.563 7.374 1.00 97.50 92 ALA A N 1
ATOM 775 C CA . ALA A 1 92 ? -4.535 -9.624 6.708 1.00 97.50 92 ALA A CA 1
ATOM 776 C C . ALA A 1 92 ? -4.909 -9.230 5.271 1.00 97.50 92 ALA A C 1
ATOM 778 O O . ALA A 1 92 ? -4.586 -9.969 4.347 1.00 97.50 92 ALA A O 1
ATOM 779 N N . LYS A 1 93 ? -5.468 -8.028 5.064 1.00 97.81 93 LYS A N 1
ATOM 780 C CA . LYS A 1 93 ? -5.829 -7.536 3.723 1.00 97.81 93 LYS A CA 1
ATOM 781 C C . LYS A 1 93 ? -4.618 -7.353 2.815 1.00 97.81 93 LYS A C 1
ATOM 783 O O . LYS A 1 93 ? -4.693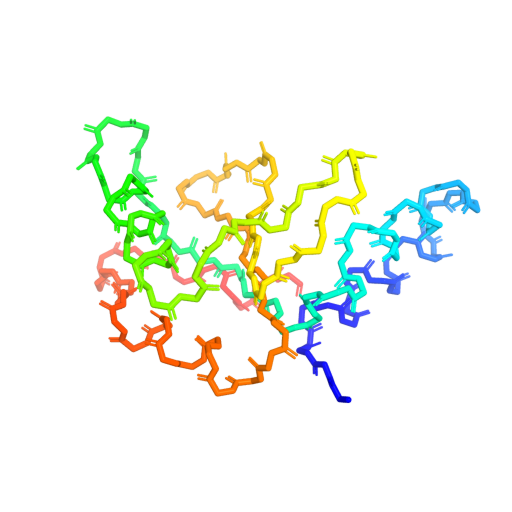 -7.698 1.638 1.00 97.81 93 LYS A O 1
ATOM 788 N N . MET A 1 94 ? -3.500 -6.863 3.358 1.00 97.44 94 MET A N 1
ATOM 789 C CA . MET A 1 94 ? -2.240 -6.765 2.612 1.00 97.44 94 MET A CA 1
ATOM 790 C C . MET A 1 94 ? -1.778 -8.148 2.134 1.00 97.44 94 MET A C 1
ATOM 792 O O . MET A 1 94 ? -1.448 -8.318 0.963 1.00 97.44 94 MET A O 1
ATOM 796 N N . ARG A 1 95 ? -1.801 -9.156 3.015 1.00 96.69 95 ARG A N 1
ATOM 797 C CA . ARG A 1 95 ? -1.419 -10.533 2.667 1.00 96.69 95 ARG A CA 1
ATOM 798 C C . ARG A 1 95 ? -2.384 -11.170 1.663 1.00 96.69 95 ARG A C 1
ATOM 800 O O . ARG A 1 95 ? -1.925 -11.833 0.740 1.00 96.69 95 ARG A O 1
ATOM 807 N N . GLU A 1 96 ? -3.691 -10.952 1.810 1.00 97.75 96 GLU A N 1
ATOM 808 C CA . GLU A 1 96 ? -4.707 -11.413 0.852 1.00 97.75 96 GLU A CA 1
ATOM 809 C C . GLU A 1 96 ? -4.487 -10.810 -0.537 1.00 97.75 96 GLU A C 1
ATOM 811 O O . GLU A 1 96 ? -4.523 -11.525 -1.536 1.00 97.75 96 GLU A O 1
ATOM 816 N N . PHE A 1 97 ? -4.197 -9.510 -0.600 1.00 97.12 97 PHE A N 1
ATOM 817 C CA . PHE A 1 97 ? -3.878 -8.827 -1.847 1.00 97.12 97 PHE A CA 1
ATOM 818 C C . PHE A 1 97 ? -2.610 -9.387 -2.504 1.00 97.12 97 PHE A C 1
ATOM 820 O O . PHE A 1 97 ? -2.629 -9.716 -3.688 1.00 97.12 97 PHE A O 1
ATOM 827 N N . MET A 1 98 ? -1.527 -9.557 -1.739 1.00 95.44 98 MET A N 1
ATOM 828 C CA . MET A 1 98 ? -0.278 -10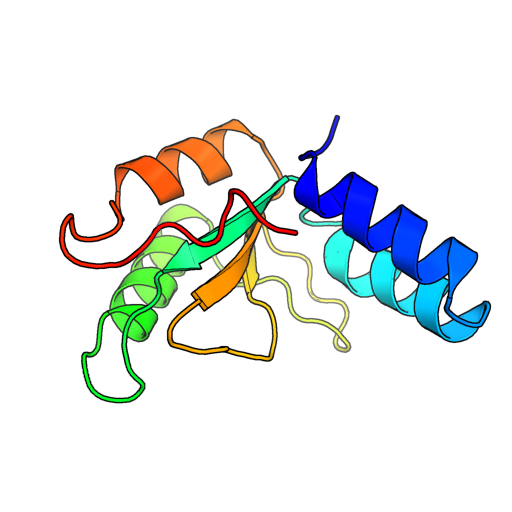.133 -2.253 1.00 95.44 98 MET A CA 1
ATOM 829 C C . MET A 1 98 ? -0.480 -11.561 -2.778 1.00 95.44 98 MET A C 1
ATOM 831 O O . MET A 1 98 ? 0.087 -11.925 -3.806 1.00 95.44 98 MET A O 1
ATOM 835 N N . ALA A 1 99 ? -1.307 -12.360 -2.099 1.00 96.56 99 ALA A N 1
ATOM 836 C CA . ALA A 1 99 ? -1.634 -13.717 -2.525 1.00 96.56 99 ALA A CA 1
ATOM 837 C C . ALA A 1 99 ? -2.508 -13.751 -3.791 1.00 96.56 99 ALA A C 1
ATOM 839 O O . ALA A 1 99 ? -2.343 -14.644 -4.618 1.00 96.56 99 ALA A O 1
ATOM 840 N N . ALA A 1 100 ? -3.424 -12.791 -3.954 1.00 96.62 100 ALA A N 1
ATOM 841 C CA . ALA A 1 100 ? -4.274 -12.683 -5.139 1.00 96.62 100 ALA A CA 1
ATOM 842 C C . ALA A 1 100 ? -3.509 -12.202 -6.382 1.00 96.62 100 ALA A C 1
ATOM 844 O O . ALA A 1 100 ? -3.872 -12.558 -7.502 1.00 96.62 100 ALA A O 1
ATOM 845 N N . TRP A 1 101 ? -2.447 -11.418 -6.187 1.00 95.00 101 TRP A N 1
ATOM 846 C CA . TRP A 1 101 ? -1.714 -10.754 -7.262 1.00 95.00 101 TRP A CA 1
ATOM 847 C C . TRP A 1 101 ? -0.223 -11.095 -7.254 1.00 95.00 101 TRP A C 1
ATOM 849 O O . TRP A 1 101 ? 0.588 -10.174 -7.190 1.00 95.00 101 TRP A O 1
ATOM 859 N N . PRO A 1 102 ? 0.183 -12.374 -7.353 1.00 93.19 102 PRO A N 1
ATOM 860 C CA . PRO A 1 102 ? 1.597 -12.733 -7.318 1.00 93.19 102 PRO A CA 1
ATOM 861 C C . PRO A 1 102 ? 2.378 -11.996 -8.413 1.00 93.19 102 PRO A C 1
ATOM 863 O O . PRO A 1 102 ? 1.904 -11.860 -9.549 1.00 93.19 102 PRO A O 1
ATOM 866 N N . THR A 1 103 ? 3.558 -11.487 -8.062 1.00 91.38 103 THR A N 1
ATOM 867 C CA . THR A 1 103 ? 4.499 -10.917 -9.032 1.00 91.38 103 THR A CA 1
ATOM 868 C C . THR A 1 103 ? 4.940 -12.020 -10.001 1.00 91.38 103 THR A C 1
ATOM 870 O O . THR A 1 103 ? 5.275 -13.105 -9.529 1.00 91.38 103 THR A O 1
ATOM 873 N N . PRO A 1 104 ? 4.926 -11.783 -11.325 1.00 89.56 104 PRO A N 1
ATOM 874 C CA . PRO A 1 104 ? 5.434 -12.750 -12.296 1.00 89.56 104 PRO A CA 1
ATOM 875 C C . PRO A 1 104 ? 6.906 -13.113 -12.046 1.00 89.56 104 PRO A C 1
ATOM 877 O O . PRO A 1 104 ? 7.700 -12.246 -11.681 1.00 89.56 104 PRO A O 1
ATOM 880 N N . ASP A 1 105 ? 7.270 -14.379 -12.269 1.00 88.06 105 ASP A N 1
ATOM 881 C CA . ASP A 1 105 ? 8.607 -14.918 -11.962 1.00 88.06 105 ASP A CA 1
ATOM 882 C C . ASP A 1 105 ? 9.744 -14.253 -12.763 1.00 88.06 105 ASP A C 1
ATOM 884 O O . ASP A 1 105 ? 10.907 -14.304 -12.365 1.00 88.06 105 ASP A O 1
ATOM 888 N N . ASP A 1 106 ? 9.424 -13.635 -13.901 1.00 88.06 106 ASP A N 1
ATOM 889 C CA . ASP A 1 106 ? 10.364 -12.948 -14.787 1.00 88.06 106 ASP A CA 1
ATOM 890 C C . ASP A 1 106 ? 10.633 -11.486 -14.391 1.00 88.06 106 ASP A C 1
ATOM 892 O O . ASP A 1 106 ? 11.499 -10.835 -14.981 1.00 88.06 106 ASP A O 1
ATOM 896 N N . VAL A 1 107 ? 9.933 -10.965 -13.377 1.00 85.56 107 VAL A N 1
ATOM 897 C CA . VAL A 1 107 ? 10.111 -9.596 -12.880 1.00 85.56 107 VAL A CA 1
ATOM 898 C C . VAL A 1 107 ? 11.037 -9.595 -11.653 1.00 85.56 107 VAL A C 1
ATOM 900 O O . VAL A 1 107 ? 10.700 -10.192 -10.630 1.00 85.56 107 VAL A O 1
ATOM 903 N N . PRO A 1 108 ? 12.176 -8.873 -11.685 1.00 83.25 108 PRO A N 1
ATOM 904 C CA . PRO A 1 108 ? 13.060 -8.748 -10.527 1.00 83.25 108 PRO A CA 1
ATOM 905 C C . PRO A 1 108 ? 12.335 -8.148 -9.316 1.00 83.25 108 PRO A C 1
ATOM 907 O O . PRO A 1 108 ? 11.713 -7.090 -9.424 1.00 83.25 108 PRO A O 1
ATOM 910 N N . ASN A 1 109 ? 12.428 -8.803 -8.157 1.00 77.25 109 ASN A N 1
ATOM 911 C CA . ASN A 1 109 ? 11.752 -8.363 -6.940 1.00 77.25 109 ASN A CA 1
ATOM 912 C C . ASN A 1 109 ? 12.387 -7.080 -6.377 1.00 77.25 109 ASN A C 1
ATOM 914 O O . ASN A 1 109 ? 13.501 -7.109 -5.865 1.00 77.25 109 ASN A O 1
ATOM 918 N N . GLN A 1 110 ? 11.654 -5.965 -6.400 1.00 77.06 110 GLN A N 1
ATOM 919 C CA . GLN A 1 110 ? 12.143 -4.682 -5.873 1.00 77.06 110 GLN A CA 1
ATOM 920 C C . GLN A 1 110 ? 11.910 -4.489 -4.366 1.00 77.06 110 GLN A C 1
ATOM 922 O O . GLN A 1 110 ? 12.195 -3.423 -3.824 1.00 77.06 110 GLN A O 1
ATOM 927 N N . ASN A 1 111 ? 11.381 -5.491 -3.659 1.00 70.56 111 ASN A N 1
ATOM 928 C CA . ASN A 1 111 ? 11.161 -5.393 -2.213 1.00 70.56 111 ASN A CA 1
ATOM 929 C C . ASN A 1 111 ? 12.440 -5.569 -1.377 1.00 70.56 111 ASN A C 1
ATOM 931 O O . ASN A 1 111 ? 12.401 -5.336 -0.167 1.00 70.56 111 ASN A O 1
ATOM 935 N N . GLU A 1 112 ? 13.554 -5.962 -2.000 1.00 56.44 112 GLU A N 1
ATOM 936 C CA . GLU A 1 112 ? 14.832 -6.222 -1.323 1.00 56.44 112 GLU A CA 1
ATOM 937 C C . GLU A 1 112 ? 15.710 -4.964 -1.151 1.00 56.44 112 GLU A C 1
ATOM 939 O O . GLU A 1 112 ? 16.634 -4.992 -0.343 1.00 56.44 112 GLU A O 1
ATOM 944 N N . GLU A 1 113 ? 15.404 -3.845 -1.830 1.00 46.66 113 GLU A N 1
ATOM 945 C CA . GLU A 1 113 ? 16.325 -2.692 -1.951 1.00 46.66 113 GLU A CA 1
ATOM 946 C C . GLU A 1 113 ? 15.804 -1.320 -1.456 1.00 46.66 113 GLU A C 1
ATOM 948 O O . GLU A 1 113 ? 16.458 -0.307 -1.700 1.00 46.66 113 GLU A O 1
ATOM 953 N N . ILE A 1 114 ? 14.672 -1.231 -0.743 1.00 47.88 114 ILE A N 1
ATOM 954 C CA . ILE A 1 114 ? 14.168 0.062 -0.199 1.00 47.88 114 ILE A CA 1
ATOM 955 C C . ILE A 1 114 ? 14.535 0.264 1.274 1.00 47.88 114 ILE A C 1
ATOM 957 O O . ILE A 1 114 ? 14.436 -0.708 2.047 1.00 47.88 114 ILE A O 1
#

Sequence (114 aa):
MASDLYRRVMRWNAEQGDEERTTLAHRVWDGTPWMVNWYTGGVNDGRTRDMIEWCFERYGEQAWWPAGRPGAWQRGSATIFGWEWWGFDTEAKMREFMAAWPTPDDVPNQNEEI